Protein AF-A0A9D8AKN2-F1 (afdb_monomer)

Solvent-accessible surface area (backbone atoms only — not comparable to full-atom values): 7872 Å² total; per-residue (Å²): 133,34,48,70,67,57,49,53,48,51,50,47,44,46,31,69,74,71,31,80,61,46,47,76,48,81,43,78,38,92,54,65,49,65,51,64,45,80,55,94,60,101,49,42,38,37,46,35,28,30,38,74,84,58,81,55,39,49,64,48,46,42,44,52,28,30,39,50,9,48,52,52,49,47,59,54,33,68,74,77,51,62,63,64,61,53,58,50,47,75,68,41,81,50,39,70,69,29,35,52,54,52,50,50,14,46,54,50,10,46,57,54,45,53,53,51,30,58,74,72,68,47,78,51,71,66,54,53,53,50,38,53,52,49,51,59,56,55,46,57,71,18,74,115

Radius of gyration: 14.71 Å; Cα contacts (8 Å, |Δi|>4): 197; chains: 1; bounding box: 39×28×40 Å

Mean predicted aligned error: 5.49 Å

Sequence (144 aa):
MINRSVLFQAKAFLCWDMFSDLEIKLIPLQSPVAFFYPPNEKYPFVHLYYEQGAKDFTESLCLLFHEVGHYLQWDKKSLFESEFDFYELINKDKGEEKVLFELQAWDYGLGYLEMFLDKEKINKKQVLEKYKTLKNRSLKTYSN

Foldseek 3Di:
DDDPVLLVVLQCCCCPVPNVQEEEDEAEDCDWDKDWDDDPDRGTYIYTYHHPPDPDCLVSLLVRLLSVLLVVVQVVCVVPHDPVVSVCLVPDQADPSVLVSSLSSLVNSVVSSVVSCVVVVHDCPVSVVVSVVVNVVVSVSRHD

Nearest PDB structures (foldseek):
  3tsn-assembly1_A  TM=3.314E-01  e=6.541E-01  Campylobacter jejuni subsp. jejuni NCTC 11168 = ATCC 700819
  4p00-assembly1_B  TM=5.375E-01  e=3.541E+00  Cereibacter sphaeroides 2.4.1

Structure (mmCIF, N/CA/C/O backbone):
data_AF-A0A9D8AKN2-F1
#
_entry.id   AF-A0A9D8AKN2-F1
#
loop_
_atom_site.group_PDB
_atom_site.id
_atom_site.type_symbol
_atom_site.label_atom_id
_atom_site.label_alt_id
_atom_site.label_comp_id
_atom_site.label_asym_id
_atom_site.label_entity_id
_atom_site.label_seq_id
_atom_site.pdbx_PDB_ins_code
_atom_site.Cartn_x
_atom_site.Cartn_y
_atom_site.Cartn_z
_atom_site.occupancy
_atom_site.B_iso_or_equiv
_atom_site.auth_seq_id
_atom_site.auth_comp_id
_atom_site.auth_asym_id
_atom_site.auth_atom_id
_atom_site.pdbx_PDB_model_num
ATOM 1 N N . MET A 1 1 ? -4.505 2.655 16.867 1.00 82.88 1 MET A N 1
ATOM 2 C CA . MET A 1 1 ? -4.602 1.188 16.705 1.00 82.88 1 MET A CA 1
ATOM 3 C C . MET A 1 1 ? -5.753 0.898 15.764 1.00 82.88 1 MET A C 1
ATOM 5 O O . MET A 1 1 ? -6.838 1.426 15.987 1.00 82.88 1 MET A O 1
ATOM 9 N N . ILE A 1 2 ? -5.500 0.139 14.702 1.00 92.25 2 ILE A N 1
ATOM 10 C CA . ILE A 1 2 ? -6.487 -0.183 13.668 1.00 92.25 2 ILE A CA 1
ATOM 11 C C . ILE A 1 2 ? -7.019 -1.582 13.954 1.00 92.25 2 ILE A C 1
ATOM 13 O O . ILE A 1 2 ? -6.247 -2.525 14.092 1.00 92.25 2 ILE A O 1
ATOM 17 N N . ASN A 1 3 ? -8.335 -1.724 14.074 1.00 93.00 3 ASN A N 1
ATOM 18 C CA . ASN A 1 3 ? -8.956 -3.032 14.254 1.00 93.00 3 ASN A CA 1
ATOM 19 C C . ASN A 1 3 ? -9.281 -3.670 12.892 1.00 93.00 3 ASN A C 1
ATOM 21 O O . ASN A 1 3 ? -9.194 -3.039 11.837 1.00 93.00 3 ASN A O 1
ATOM 25 N N . ARG A 1 4 ? -9.694 -4.938 12.918 1.00 91.94 4 ARG A N 1
ATOM 26 C CA . ARG A 1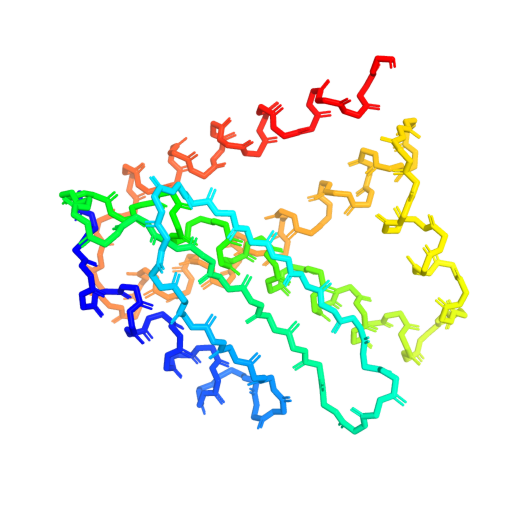 4 ? -10.019 -5.686 11.700 1.00 91.94 4 ARG A CA 1
ATOM 27 C C . ARG A 1 4 ? -11.152 -5.046 10.897 1.00 91.94 4 ARG A C 1
ATOM 29 O O . ARG A 1 4 ? -11.085 -5.051 9.675 1.00 91.94 4 ARG A O 1
ATOM 36 N N . SER A 1 5 ? -12.177 -4.489 11.546 1.00 94.00 5 SER A N 1
ATOM 37 C CA . SER A 1 5 ? -13.300 -3.885 10.818 1.00 94.00 5 SER A CA 1
ATOM 38 C C . SER A 1 5 ? -12.859 -2.692 9.974 1.00 94.00 5 SER A C 1
ATOM 40 O O . SER A 1 5 ? -13.328 -2.562 8.850 1.00 94.00 5 SER A O 1
ATOM 42 N N . VAL A 1 6 ? -11.903 -1.890 10.453 1.00 95.06 6 VAL A N 1
ATOM 43 C CA . VAL A 1 6 ? -11.341 -0.776 9.674 1.00 95.06 6 VAL A CA 1
ATOM 44 C C . VAL A 1 6 ? -10.597 -1.269 8.430 1.00 95.06 6 VAL A C 1
ATOM 46 O O . VAL A 1 6 ? -10.721 -0.669 7.368 1.00 95.06 6 VAL A O 1
ATOM 49 N N . LEU A 1 7 ? -9.882 -2.395 8.505 1.00 93.69 7 LEU A N 1
ATOM 50 C CA . LEU A 1 7 ? -9.238 -2.983 7.322 1.00 93.69 7 LEU A CA 1
ATOM 51 C C . LEU A 1 7 ? -10.268 -3.437 6.269 1.00 93.69 7 LEU A C 1
ATOM 53 O O . LEU A 1 7 ? -10.062 -3.274 5.069 1.00 93.69 7 LEU A O 1
ATOM 57 N N . PHE A 1 8 ? -11.401 -3.979 6.717 1.00 93.19 8 PHE A N 1
ATOM 58 C CA . PHE A 1 8 ? -12.496 -4.384 5.833 1.00 93.19 8 PHE A CA 1
ATOM 59 C C . PHE A 1 8 ? -13.217 -3.170 5.229 1.00 93.19 8 PHE A C 1
ATOM 61 O O . PHE A 1 8 ? -13.580 -3.204 4.055 1.00 93.19 8 PHE A O 1
ATOM 68 N N . GLN A 1 9 ? -13.368 -2.086 5.997 1.00 96.31 9 GLN A N 1
ATOM 69 C CA . GLN A 1 9 ? -13.868 -0.801 5.499 1.00 96.31 9 GLN A CA 1
ATOM 70 C C . GLN A 1 9 ? -12.932 -0.209 4.443 1.00 96.31 9 GLN A C 1
ATOM 72 O O . GLN A 1 9 ? -13.414 0.247 3.415 1.00 96.31 9 GLN A O 1
ATOM 77 N N . ALA A 1 10 ? -11.613 -0.285 4.641 1.00 96.50 10 ALA A N 1
ATOM 78 C CA . ALA A 1 10 ? -10.639 0.170 3.649 1.00 96.50 10 ALA A CA 1
ATOM 79 C C . ALA A 1 10 ? -10.773 -0.600 2.331 1.00 96.50 10 ALA A C 1
ATOM 81 O O . ALA A 1 10 ? -10.817 0.009 1.266 1.00 96.50 10 ALA A O 1
ATOM 82 N N . LYS A 1 11 ? -10.928 -1.931 2.393 1.00 94.44 11 LYS A N 1
ATOM 83 C CA . LYS A 1 11 ? -11.247 -2.738 1.207 1.00 94.44 11 LYS A CA 1
ATOM 84 C C . LYS A 1 11 ? -12.524 -2.242 0.514 1.00 94.44 11 LYS A C 1
ATOM 86 O O . LYS A 1 11 ? -12.516 -2.088 -0.703 1.00 94.44 11 LYS A O 1
ATOM 91 N N . ALA A 1 12 ? -13.609 -2.034 1.263 1.00 94.50 12 ALA A N 1
ATOM 92 C CA . ALA A 1 12 ? -14.883 -1.593 0.693 1.00 94.50 12 ALA A CA 1
ATOM 93 C C . ALA A 1 12 ? -14.760 -0.208 0.042 1.00 94.50 12 ALA A C 1
ATOM 95 O O . ALA A 1 12 ? -15.173 -0.040 -1.098 1.00 94.50 12 ALA A O 1
ATOM 96 N N . PHE A 1 13 ? -14.113 0.741 0.721 1.00 96.69 13 PHE A N 1
ATOM 97 C CA . PHE A 1 13 ? -13.797 2.064 0.185 1.00 96.69 13 PHE A CA 1
ATOM 98 C C . PHE A 1 13 ? -13.047 1.963 -1.150 1.00 96.69 13 PHE A C 1
ATOM 100 O O . PHE A 1 13 ? -13.454 2.561 -2.140 1.00 96.69 13 PHE A O 1
ATOM 107 N N . LEU A 1 14 ? -11.993 1.148 -1.211 1.00 95.75 14 LEU A N 1
ATOM 108 C CA . LEU A 1 14 ? -11.191 0.991 -2.423 1.00 95.75 14 LEU A CA 1
ATOM 109 C C . LEU A 1 14 ? -11.974 0.342 -3.576 1.00 95.75 14 LEU A C 1
ATOM 111 O O . LEU A 1 14 ? -11.902 0.847 -4.689 1.00 95.75 14 LEU A O 1
ATOM 115 N N . CYS A 1 15 ? -12.736 -0.728 -3.322 1.00 92.00 15 CYS A N 1
ATOM 116 C CA . CYS A 1 15 ? -13.444 -1.467 -4.382 1.00 92.00 15 CYS A CA 1
ATOM 117 C C . CYS A 1 15 ? -14.757 -0.802 -4.829 1.00 92.00 15 CYS A C 1
ATOM 119 O O . CYS A 1 15 ? -15.204 -1.013 -5.951 1.00 92.00 15 CYS A O 1
ATOM 121 N N . TRP A 1 16 ? -15.457 -0.101 -3.934 1.00 91.31 16 TRP A N 1
ATOM 122 C CA . TRP A 1 16 ? -16.813 0.396 -4.206 1.00 91.31 16 TRP A CA 1
ATOM 123 C C . TRP A 1 16 ? -16.862 1.902 -4.412 1.00 91.31 16 TRP A C 1
ATOM 125 O O . TRP A 1 16 ? -17.635 2.363 -5.248 1.00 91.31 16 TRP A O 1
ATOM 135 N N . ASP A 1 17 ? -16.048 2.658 -3.673 1.00 93.38 17 ASP A N 1
ATOM 136 C CA . ASP A 1 17 ? -16.077 4.119 -3.753 1.00 93.38 17 ASP A CA 1
ATOM 137 C C . ASP A 1 17 ? -15.030 4.667 -4.731 1.00 93.38 17 ASP A C 1
ATOM 139 O O . ASP A 1 17 ? -15.269 5.708 -5.340 1.00 93.38 17 ASP A O 1
ATOM 143 N N . MET A 1 18 ? -13.878 3.996 -4.870 1.00 94.69 18 MET A N 1
ATOM 144 C CA . MET A 1 18 ? -12.744 4.516 -5.648 1.00 94.69 18 MET A CA 1
ATOM 145 C C . MET A 1 18 ? -12.530 3.803 -6.986 1.00 94.69 18 MET A C 1
ATOM 147 O O . MET A 1 18 ? -12.392 4.476 -8.005 1.00 94.69 18 MET A O 1
ATOM 151 N N . PHE A 1 19 ? -12.490 2.467 -6.998 1.00 92.81 19 PHE A N 1
ATOM 152 C CA . PHE A 1 19 ? -12.061 1.682 -8.160 1.00 92.81 19 PHE A CA 1
ATOM 153 C C . PHE A 1 19 ? -12.993 0.490 -8.385 1.00 92.81 19 PHE A C 1
ATOM 155 O O . PHE A 1 19 ? -12.827 -0.572 -7.787 1.00 92.81 19 PHE A O 1
ATOM 162 N N . SER A 1 20 ? -13.997 0.670 -9.245 1.00 88.56 20 SER A N 1
ATOM 163 C CA . SER A 1 20 ? -15.042 -0.336 -9.492 1.00 88.56 20 SER A CA 1
ATOM 164 C C . SER A 1 20 ? -14.547 -1.623 -10.164 1.00 88.56 20 SER A C 1
ATOM 166 O O . SER A 1 20 ? -15.271 -2.615 -10.201 1.00 88.56 20 SER A O 1
ATOM 168 N N . ASP A 1 21 ? -13.350 -1.591 -10.737 1.00 88.12 21 ASP A N 1
ATOM 169 C CA . ASP A 1 21 ? -12.682 -2.676 -11.453 1.00 88.12 21 ASP A CA 1
ATOM 170 C C . ASP A 1 21 ? -11.569 -3.354 -10.635 1.00 88.12 21 ASP A C 1
ATOM 172 O O . ASP A 1 21 ? -11.035 -4.375 -11.067 1.00 88.12 21 ASP A O 1
ATOM 176 N N . LEU A 1 22 ? -11.247 -2.833 -9.446 1.00 87.62 22 LEU A N 1
ATOM 177 C CA . LEU A 1 22 ? -10.249 -3.406 -8.547 1.00 87.62 22 LEU A CA 1
ATOM 178 C C . LEU A 1 22 ? -10.866 -4.490 -7.656 1.00 87.62 22 LEU A C 1
ATOM 180 O O . LEU A 1 22 ? -11.796 -4.235 -6.886 1.00 87.62 22 LEU A O 1
ATOM 184 N N . GLU A 1 23 ? -10.279 -5.687 -7.665 1.00 89.50 23 GLU A N 1
ATOM 185 C CA . GLU A 1 23 ? -10.643 -6.751 -6.728 1.00 89.50 23 GLU A CA 1
ATOM 186 C C . GLU A 1 23 ? -9.594 -6.892 -5.609 1.00 89.50 23 GLU A C 1
ATOM 188 O O . GLU A 1 23 ? -8.412 -7.125 -5.855 1.00 89.50 23 GLU A O 1
ATOM 193 N N . ILE A 1 24 ? -10.030 -6.798 -4.345 1.00 88.44 24 ILE A N 1
ATOM 194 C CA . ILE A 1 24 ? -9.178 -7.027 -3.164 1.00 88.44 24 ILE A CA 1
ATOM 195 C C . ILE A 1 24 ? -9.649 -8.279 -2.413 1.00 88.44 24 ILE A C 1
ATOM 197 O O . ILE A 1 24 ? -10.786 -8.330 -1.923 1.00 88.44 24 ILE A O 1
ATOM 201 N N . LYS A 1 25 ? -8.770 -9.268 -2.202 1.00 87.44 25 LYS A N 1
ATOM 202 C CA . LYS A 1 25 ? -9.013 -10.368 -1.239 1.00 87.44 25 LYS A CA 1
ATOM 203 C C . LYS A 1 25 ? -8.165 -10.171 0.007 1.00 87.44 25 LYS A C 1
ATOM 205 O O . LYS A 1 25 ? -6.953 -10.007 -0.068 1.00 87.44 25 LYS A O 1
ATOM 210 N N . LEU A 1 26 ? -8.828 -10.246 1.159 1.00 85.06 26 LEU A N 1
ATOM 211 C CA . LEU A 1 26 ? -8.189 -10.263 2.470 1.00 85.06 26 LEU A CA 1
ATOM 212 C C . LEU A 1 26 ? -8.068 -11.726 2.913 1.00 85.06 26 LEU A C 1
ATOM 214 O O . LEU A 1 26 ? -9.092 -12.372 3.143 1.00 85.06 26 LEU A O 1
ATOM 218 N N . ILE A 1 27 ? -6.848 -12.246 3.016 1.00 83.00 27 ILE A N 1
ATOM 219 C CA . ILE A 1 27 ? -6.574 -13.658 3.305 1.00 83.00 27 ILE A CA 1
ATOM 220 C C . ILE A 1 27 ? -5.923 -13.778 4.696 1.00 83.00 27 ILE A C 1
ATOM 222 O O . ILE A 1 27 ? -4.864 -13.198 4.928 1.00 83.00 27 ILE A O 1
ATOM 226 N N . PRO A 1 28 ? -6.517 -14.513 5.651 1.00 77.81 28 PRO A N 1
ATOM 227 C CA . PRO A 1 28 ? -5.895 -14.726 6.955 1.00 77.81 28 PRO A CA 1
ATOM 228 C C . PRO A 1 28 ? -4.686 -15.676 6.842 1.00 77.81 28 PRO A C 1
ATOM 230 O O . PRO A 1 28 ? -4.835 -16.805 6.381 1.00 77.81 28 PRO A O 1
ATOM 233 N N . LEU A 1 29 ? -3.507 -15.241 7.295 1.00 76.88 29 LEU A N 1
ATOM 234 C CA . LEU A 1 29 ? -2.277 -16.042 7.428 1.00 76.88 29 LEU A CA 1
ATOM 235 C C . LEU A 1 29 ? -1.606 -15.800 8.793 1.00 76.88 29 LEU A C 1
ATOM 237 O O . LEU A 1 29 ? -2.157 -15.115 9.652 1.00 76.88 29 LEU A O 1
ATOM 241 N N . GLN A 1 30 ? -0.430 -16.396 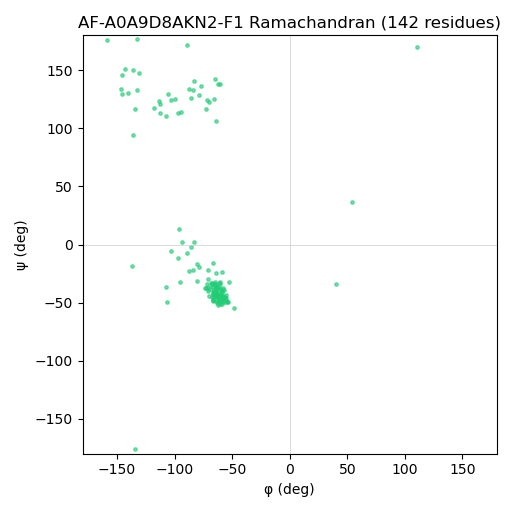9.020 1.00 59.94 30 GLN A N 1
ATOM 242 C CA . GLN A 1 30 ? 0.376 -16.193 10.234 1.00 59.94 30 GLN A CA 1
ATOM 243 C C . GLN A 1 30 ? 1.209 -14.895 10.212 1.00 59.94 30 GLN A C 1
ATOM 245 O O . GLN A 1 30 ? 1.633 -14.446 11.270 1.00 59.94 30 GLN A O 1
ATOM 250 N N . SER A 1 31 ? 1.422 -14.269 9.049 1.00 56.81 31 SER A N 1
ATOM 251 C CA . SER A 1 31 ? 2.138 -12.991 8.905 1.00 56.81 31 SER A CA 1
ATOM 252 C C . SER A 1 31 ? 1.513 -12.111 7.811 1.00 56.81 31 SER A C 1
ATOM 254 O O . SER A 1 31 ? 0.919 -12.645 6.867 1.00 56.81 31 SER A O 1
ATOM 256 N N . PRO A 1 32 ? 1.602 -10.770 7.921 1.00 58.69 32 PRO A N 1
ATOM 257 C CA . PRO A 1 32 ? 1.076 -9.872 6.905 1.00 58.69 32 PRO A CA 1
ATOM 258 C C . PRO A 1 32 ? 2.024 -9.771 5.705 1.00 58.69 32 PRO A C 1
ATOM 260 O O . PRO A 1 32 ? 3.208 -9.487 5.864 1.00 58.69 32 PRO A O 1
ATOM 263 N N . VAL A 1 33 ? 1.490 -9.976 4.505 1.00 71.25 33 VAL A N 1
ATOM 264 C 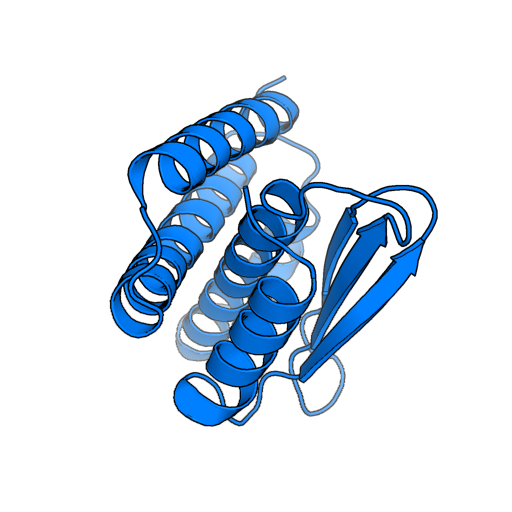CA . VAL A 1 33 ? 2.185 -9.789 3.222 1.00 71.25 33 VAL A CA 1
ATOM 265 C C . VAL A 1 33 ? 1.150 -9.283 2.219 1.00 71.25 33 VAL A C 1
ATOM 267 O O . VAL A 1 33 ? -0.011 -9.663 2.313 1.00 71.25 33 VAL A O 1
ATOM 270 N N . ALA A 1 34 ? 1.516 -8.430 1.273 1.00 68.88 34 ALA A N 1
ATOM 271 C CA . ALA A 1 34 ? 0.610 -7.986 0.219 1.00 68.88 34 ALA A CA 1
ATOM 272 C C . ALA A 1 34 ? 1.299 -8.134 -1.138 1.00 68.88 34 ALA A C 1
ATOM 274 O O . ALA A 1 34 ? 2.522 -8.040 -1.197 1.00 68.88 34 ALA A O 1
ATOM 275 N N . PHE A 1 35 ? 0.525 -8.430 -2.184 1.00 73.00 35 PHE A N 1
ATOM 276 C CA . PHE A 1 35 ? 1.018 -8.449 -3.559 1.00 73.00 35 PHE A CA 1
ATOM 277 C C . PHE A 1 35 ? -0.075 -7.989 -4.527 1.00 73.00 35 PHE A C 1
ATOM 279 O O . PHE A 1 35 ? -1.216 -8.472 -4.475 1.00 73.00 35 PHE A O 1
ATOM 286 N N . PHE A 1 36 ? 0.302 -7.110 -5.444 1.00 74.56 36 PHE A N 1
ATOM 287 C CA . PHE A 1 36 ? -0.452 -6.756 -6.635 1.00 74.56 36 PHE A CA 1
ATOM 288 C C . PHE A 1 36 ? -0.121 -7.703 -7.793 1.00 74.56 36 PHE A C 1
ATOM 290 O O . PHE A 1 36 ? 1.044 -7.969 -8.089 1.00 74.56 36 PHE A O 1
ATOM 297 N N . TYR A 1 37 ? -1.161 -8.180 -8.477 1.00 69.00 37 TYR A N 1
ATOM 298 C CA . TYR A 1 37 ? -1.035 -8.900 -9.738 1.00 69.00 37 TYR A CA 1
ATOM 299 C C . TYR A 1 37 ? -1.629 -8.043 -10.863 1.00 69.00 37 TYR A C 1
ATOM 301 O O . TYR A 1 37 ? -2.850 -7.841 -10.877 1.00 69.00 37 TYR A O 1
ATOM 309 N N . PRO A 1 38 ? -0.814 -7.554 -11.817 1.00 60.50 38 PRO A N 1
ATOM 310 C CA . PRO A 1 38 ? -1.349 -6.969 -13.040 1.00 60.50 38 PRO A CA 1
ATOM 311 C C . PRO A 1 38 ? -2.124 -8.050 -13.820 1.00 60.50 38 PRO A C 1
ATOM 313 O O . PRO A 1 38 ? -1.698 -9.212 -13.856 1.00 60.50 38 PRO A O 1
ATOM 316 N N . PRO A 1 39 ? -3.289 -7.720 -14.395 1.00 63.66 39 PRO A N 1
ATOM 317 C CA . PRO A 1 39 ? -4.175 -8.719 -14.975 1.00 63.66 39 PRO A CA 1
ATOM 318 C C . PRO A 1 39 ? -3.600 -9.324 -16.261 1.00 63.66 39 PRO A C 1
ATOM 320 O O . PRO A 1 39 ? -3.415 -8.620 -17.244 1.00 63.66 39 PRO A O 1
ATOM 323 N N . ASN A 1 40 ? -3.442 -10.654 -16.293 1.00 57.97 40 ASN A N 1
ATOM 324 C CA . ASN A 1 40 ? -3.392 -11.409 -17.557 1.00 57.97 40 ASN A CA 1
ATOM 325 C C . ASN A 1 40 ? -4.809 -11.624 -18.139 1.00 57.97 40 ASN A C 1
ATOM 327 O O . ASN A 1 40 ? -4.954 -11.897 -19.327 1.00 57.97 40 ASN A O 1
ATOM 331 N N . GLU A 1 41 ? -5.859 -11.486 -17.311 1.00 50.28 41 GLU A N 1
ATOM 332 C CA . GLU A 1 41 ? -7.272 -11.512 -17.706 1.00 50.28 41 GLU A CA 1
ATOM 333 C C . GLU A 1 41 ? -8.093 -10.462 -16.924 1.00 50.28 41 GLU A C 1
ATOM 335 O O . GLU A 1 41 ? -8.021 -10.390 -15.701 1.00 50.28 41 GLU A O 1
ATOM 340 N N . LYS A 1 42 ? -8.879 -9.671 -17.669 1.00 56.28 42 LYS A N 1
ATOM 341 C CA . LYS A 1 42 ? -9.975 -8.727 -17.339 1.00 56.28 42 LYS A CA 1
ATOM 342 C C . LYS A 1 42 ? -9.943 -7.783 -16.114 1.00 56.28 42 LYS A C 1
ATOM 344 O O . LYS A 1 42 ? -10.498 -6.704 -16.291 1.00 56.28 42 LYS A O 1
ATOM 349 N N . TYR A 1 43 ? -9.374 -8.098 -14.942 1.00 62.56 43 TYR A N 1
ATOM 350 C CA . TYR A 1 43 ? -9.455 -7.217 -13.754 1.00 62.56 43 TYR A CA 1
ATOM 351 C C . TYR A 1 43 ? -8.195 -7.232 -12.865 1.00 62.56 43 TYR A C 1
ATOM 353 O O . TYR A 1 43 ? -7.740 -8.312 -12.479 1.00 62.56 43 TYR A O 1
ATOM 361 N N . PRO A 1 44 ? -7.632 -6.061 -12.508 1.00 74.50 44 PRO A N 1
ATOM 362 C CA . PRO A 1 44 ? -6.494 -5.958 -11.598 1.00 74.50 44 PRO A CA 1
ATOM 363 C C . PRO A 1 44 ? -6.840 -6.432 -10.184 1.00 74.50 44 PRO A C 1
ATOM 365 O O . PRO A 1 44 ? -7.938 -6.201 -9.670 1.00 74.50 44 PRO A O 1
ATOM 368 N N . PHE A 1 45 ? -5.875 -7.095 -9.544 1.00 78.81 45 PHE A N 1
ATOM 369 C CA . PHE A 1 45 ? -6.122 -7.859 -8.329 1.00 78.81 45 PHE A CA 1
ATOM 370 C C . PHE A 1 45 ? -5.086 -7.564 -7.227 1.00 78.81 45 PHE A C 1
ATOM 372 O O . PHE A 1 45 ? -3.880 -7.626 -7.466 1.00 78.81 45 PHE A O 1
ATOM 379 N N . VAL A 1 46 ? -5.542 -7.329 -5.988 1.00 82.44 46 VAL A N 1
ATOM 380 C CA . VAL A 1 46 ? -4.688 -7.176 -4.791 1.00 82.44 46 VAL A CA 1
ATOM 381 C C . VAL A 1 46 ? -4.978 -8.273 -3.763 1.00 82.44 46 VAL A C 1
ATOM 383 O O . VAL A 1 46 ? -6.076 -8.367 -3.200 1.00 82.44 46 VAL A O 1
ATOM 386 N N . HIS A 1 47 ? -3.972 -9.105 -3.477 1.00 80.50 47 HIS A N 1
ATOM 387 C CA . HIS A 1 47 ? -4.014 -10.078 -2.382 1.00 80.50 47 HIS A CA 1
ATOM 388 C C . HIS A 1 47 ? -3.367 -9.458 -1.145 1.00 80.50 47 HIS A C 1
ATOM 390 O O . HIS A 1 47 ? -2.161 -9.230 -1.131 1.00 80.50 47 HIS A O 1
ATOM 396 N N . LEU A 1 48 ? -4.152 -9.231 -0.089 1.00 82.00 48 LEU A N 1
ATOM 397 C CA . LEU A 1 48 ? -3.629 -8.815 1.209 1.00 82.00 48 LEU A CA 1
ATOM 398 C C . LEU A 1 48 ? -3.730 -9.966 2.204 1.00 82.00 48 LEU A C 1
ATOM 400 O O . LEU A 1 48 ? -4.817 -10.319 2.668 1.00 82.00 48 LEU A O 1
ATOM 404 N N . TYR A 1 49 ? -2.584 -10.505 2.583 1.00 79.44 49 TYR A N 1
ATOM 405 C CA . TYR A 1 49 ? -2.451 -11.433 3.688 1.00 79.44 49 TYR A CA 1
ATOM 406 C C . TYR A 1 49 ? -2.335 -10.662 5.003 1.00 79.44 49 TYR A C 1
ATOM 408 O O . TYR A 1 49 ? -1.582 -9.692 5.108 1.00 79.44 49 TYR A O 1
ATOM 416 N N . TYR A 1 50 ? -3.088 -11.072 6.019 1.00 79.81 50 TYR A N 1
ATOM 417 C CA . TYR A 1 50 ? -3.065 -10.436 7.335 1.00 79.81 50 TYR A CA 1
ATOM 418 C C . TYR A 1 50 ? -3.038 -11.476 8.453 1.00 79.81 50 TYR A C 1
ATOM 420 O O . TYR A 1 50 ? -3.600 -12.563 8.321 1.00 79.81 50 TYR A O 1
ATOM 428 N N . GLU A 1 51 ? -2.431 -11.129 9.587 1.00 82.00 51 GLU A N 1
ATOM 429 C CA . GLU A 1 51 ? -2.385 -12.014 10.750 1.00 82.00 51 GLU A CA 1
ATOM 430 C C . GLU A 1 51 ? -3.764 -12.101 11.428 1.00 82.00 51 GLU A C 1
ATOM 432 O O . GLU A 1 51 ? -4.288 -11.110 11.938 1.00 82.00 51 GLU A O 1
ATOM 437 N N . GLN A 1 52 ? -4.379 -13.290 11.445 1.00 78.75 52 GLN A N 1
ATOM 438 C CA . GLN A 1 52 ? -5.758 -13.463 11.933 1.00 78.75 52 GLN A CA 1
ATOM 439 C C . GLN A 1 52 ? -5.944 -13.063 13.408 1.00 78.75 52 GLN A C 1
ATOM 441 O O . GLN A 1 52 ? -7.022 -12.595 13.782 1.00 78.75 52 GLN A O 1
ATOM 446 N N . GLY A 1 53 ? -4.906 -13.248 14.229 1.00 81.81 53 GLY A N 1
ATOM 447 C CA . GLY A 1 53 ? -4.893 -12.935 15.660 1.00 81.81 53 GLY A CA 1
ATOM 448 C C . GLY A 1 53 ? -4.347 -11.550 16.012 1.00 81.81 53 GLY A C 1
ATOM 449 O O . GLY A 1 53 ? -4.258 -11.230 17.201 1.00 81.81 53 GLY A O 1
ATOM 450 N N . ALA A 1 54 ? -3.980 -10.728 15.022 1.00 85.81 54 ALA A N 1
ATOM 451 C CA . ALA A 1 54 ? -3.397 -9.420 15.288 1.00 85.81 54 ALA A CA 1
ATOM 452 C C . ALA A 1 54 ? -4.359 -8.517 16.072 1.00 85.81 54 ALA A C 1
ATOM 454 O O . ALA A 1 54 ? -5.557 -8.431 15.795 1.00 85.81 54 ALA A O 1
ATOM 455 N N . LYS A 1 55 ? -3.807 -7.799 17.054 1.00 89.00 55 LYS A N 1
ATOM 456 C CA . LYS A 1 55 ? -4.529 -6.746 17.789 1.00 89.00 55 LYS A CA 1
ATOM 457 C C . LYS A 1 55 ? -4.505 -5.407 17.053 1.00 89.00 55 LYS A C 1
ATOM 459 O O . LYS A 1 55 ? -5.358 -4.563 17.309 1.00 89.00 55 LYS A O 1
ATOM 464 N N . ASP A 1 56 ? -3.536 -5.222 16.156 1.00 92.38 56 ASP A N 1
ATOM 465 C CA . ASP A 1 56 ? -3.355 -4.005 15.376 1.00 92.38 56 ASP A CA 1
ATOM 466 C C . ASP A 1 56 ? -3.094 -4.333 13.903 1.00 92.38 56 ASP A C 1
ATOM 468 O O . ASP A 1 56 ? -2.082 -4.931 13.551 1.00 92.38 56 ASP A O 1
ATOM 472 N N . PHE A 1 57 ? -4.009 -3.899 13.044 1.00 94.06 57 PHE A N 1
ATOM 473 C CA . PHE A 1 57 ? -3.970 -4.089 11.597 1.00 94.06 57 PHE A CA 1
ATOM 474 C C . PHE A 1 57 ? -3.374 -2.885 10.863 1.00 94.06 57 PHE A C 1
ATOM 476 O O . PHE A 1 57 ? -3.501 -2.794 9.645 1.00 94.06 57 PHE A O 1
ATOM 483 N N . THR A 1 58 ? -2.730 -1.946 11.570 1.00 95.38 58 THR A N 1
ATOM 484 C CA . THR A 1 58 ? -2.158 -0.740 10.945 1.00 95.38 58 THR A CA 1
ATOM 485 C C . THR A 1 58 ? -1.162 -1.098 9.842 1.00 95.38 58 THR A C 1
ATOM 487 O O . THR A 1 58 ? -1.155 -0.462 8.798 1.00 95.38 58 THR A O 1
ATOM 490 N N . GLU A 1 59 ? -0.343 -2.133 10.033 1.00 93.81 59 GLU A N 1
ATOM 491 C CA . GLU A 1 59 ? 0.617 -2.567 9.013 1.00 93.81 59 GLU A CA 1
ATOM 492 C C . GLU A 1 59 ? -0.070 -3.133 7.767 1.00 93.81 59 GLU A C 1
ATOM 494 O O . GLU A 1 59 ? 0.228 -2.686 6.665 1.00 93.81 59 GLU A O 1
ATOM 499 N N . SER A 1 60 ? -1.051 -4.024 7.940 1.00 94.25 60 SER A N 1
ATOM 500 C CA . SER A 1 60 ? -1.871 -4.531 6.834 1.00 94.25 60 SER A CA 1
ATOM 501 C C . SER A 1 60 ? -2.599 -3.407 6.100 1.00 94.25 60 SER A C 1
ATOM 503 O O . SER A 1 60 ? -2.667 -3.425 4.878 1.00 94.25 60 SER A O 1
ATOM 505 N N . LEU A 1 61 ? -3.105 -2.408 6.830 1.00 95.81 61 LEU A N 1
ATOM 506 C CA . LEU A 1 61 ? -3.726 -1.230 6.233 1.00 95.81 61 LEU A CA 1
ATOM 507 C C . LEU A 1 61 ? -2.714 -0.462 5.373 1.00 95.81 61 LEU A C 1
ATOM 509 O O . LEU A 1 61 ? -3.003 -0.164 4.222 1.00 95.81 61 LEU A O 1
ATOM 513 N N . CYS A 1 62 ? -1.519 -0.180 5.895 1.00 96.62 62 CYS A N 1
ATOM 514 C CA . CYS A 1 62 ? -0.479 0.512 5.136 1.00 96.62 62 CYS A CA 1
ATOM 515 C C . CYS A 1 62 ? -0.074 -0.258 3.870 1.00 96.62 62 CYS A C 1
ATOM 517 O O . CYS A 1 62 ? 0.025 0.349 2.808 1.00 96.62 62 CYS A O 1
ATOM 519 N N . LEU A 1 63 ? 0.126 -1.576 3.976 1.00 95.31 63 LEU A N 1
ATOM 520 C CA . LEU A 1 63 ? 0.476 -2.422 2.833 1.00 95.31 63 LEU A CA 1
ATOM 521 C C . LEU A 1 63 ? -0.641 -2.452 1.785 1.00 95.31 63 LEU A C 1
ATOM 523 O O . LEU A 1 63 ? -0.359 -2.333 0.602 1.00 95.31 63 LEU A O 1
ATOM 527 N N . LEU A 1 64 ? -1.910 -2.514 2.203 1.00 95.88 64 LEU A N 1
ATOM 528 C CA . LEU A 1 64 ? -3.043 -2.455 1.277 1.00 95.88 64 LEU A CA 1
ATOM 529 C C . LEU A 1 64 ? -3.005 -1.196 0.402 1.00 95.88 64 LEU A C 1
ATOM 531 O O . LEU A 1 64 ? -3.186 -1.282 -0.808 1.00 95.88 64 LEU A O 1
ATOM 535 N N . PHE A 1 65 ? -2.758 -0.032 1.005 1.00 97.44 65 PHE A N 1
ATOM 536 C CA . PHE A 1 65 ? -2.674 1.218 0.250 1.00 97.44 65 PHE A CA 1
ATOM 537 C C . PHE A 1 65 ? -1.410 1.304 -0.614 1.00 97.44 65 PHE A C 1
ATOM 539 O O . PHE A 1 65 ? -1.461 1.902 -1.684 1.00 97.44 65 PHE A O 1
ATOM 546 N N . HIS A 1 66 ? -0.304 0.673 -0.215 1.00 97.19 66 HIS A N 1
ATOM 547 C CA . HIS A 1 66 ? 0.870 0.538 -1.079 1.00 97.19 66 HIS A CA 1
ATOM 548 C C . HIS A 1 66 ? 0.567 -0.284 -2.345 1.00 97.19 66 HIS A C 1
ATOM 550 O O . HIS A 1 66 ? 0.882 0.178 -3.439 1.00 97.19 66 HIS A O 1
ATOM 556 N N . GLU A 1 67 ? -0.136 -1.417 -2.230 1.00 95.19 67 GLU A N 1
ATOM 557 C CA . GLU A 1 67 ? -0.543 -2.211 -3.404 1.00 95.19 67 GLU A CA 1
ATOM 558 C C . GLU A 1 67 ? -1.524 -1.460 -4.315 1.00 95.19 67 GLU A C 1
ATOM 560 O O . GLU A 1 67 ? -1.468 -1.578 -5.538 1.00 95.19 67 GLU A O 1
ATOM 565 N N . VAL A 1 68 ? -2.395 -0.621 -3.741 1.00 94.88 68 VAL A N 1
ATOM 566 C CA . VAL A 1 68 ? -3.216 0.323 -4.523 1.00 94.88 68 VAL A CA 1
ATOM 567 C C . VAL A 1 68 ? -2.335 1.303 -5.301 1.00 94.88 68 VAL A C 1
ATOM 569 O O . VAL A 1 68 ? -2.666 1.686 -6.420 1.00 94.88 68 VAL A O 1
ATOM 572 N N . GLY A 1 69 ? -1.186 1.685 -4.748 1.00 95.81 69 GLY A N 1
ATOM 573 C CA . GLY A 1 69 ? -0.163 2.441 -5.458 1.00 95.81 69 GLY A CA 1
ATOM 574 C C . GLY A 1 69 ? 0.326 1.744 -6.728 1.00 95.81 69 GLY A C 1
ATOM 575 O O . GLY A 1 69 ? 0.398 2.388 -7.773 1.00 95.81 69 GLY A O 1
ATOM 576 N N . HIS A 1 70 ? 0.593 0.437 -6.667 1.00 94.00 70 HIS A N 1
ATOM 577 C CA . HIS A 1 70 ? 0.965 -0.358 -7.844 1.00 94.00 70 HIS A CA 1
ATOM 578 C C . HIS A 1 70 ? -0.176 -0.495 -8.850 1.00 94.00 70 HIS A C 1
ATOM 580 O O . HIS A 1 70 ? 0.057 -0.362 -10.051 1.00 94.00 70 HIS A O 1
ATOM 586 N N . TYR A 1 71 ? -1.413 -0.664 -8.378 1.00 92.62 71 TYR A N 1
ATOM 587 C CA . TYR A 1 71 ? -2.593 -0.603 -9.240 1.00 92.62 71 TYR A CA 1
ATOM 588 C C . TYR A 1 71 ? -2.665 0.728 -10.011 1.00 92.62 71 TYR A C 1
ATOM 590 O O . TYR A 1 71 ? -2.852 0.730 -11.222 1.00 92.62 71 TYR A O 1
ATOM 598 N N . LEU A 1 72 ? -2.426 1.861 -9.346 1.00 91.81 72 LEU A N 1
ATOM 599 C CA . LEU A 1 72 ? -2.439 3.182 -9.988 1.00 91.81 72 LEU A CA 1
ATOM 600 C C . LEU A 1 72 ? -1.277 3.391 -10.962 1.00 91.81 72 LEU A C 1
ATOM 602 O O . LEU A 1 72 ? -1.420 4.116 -11.945 1.00 91.81 72 LEU A O 1
ATOM 606 N N . GLN A 1 73 ? -0.115 2.799 -10.687 1.00 91.75 73 GLN A N 1
ATOM 607 C CA . GLN A 1 73 ? 0.994 2.783 -11.637 1.00 91.75 73 GLN A CA 1
ATOM 608 C C . GLN A 1 73 ? 0.640 1.979 -12.884 1.00 91.75 73 GLN A C 1
ATOM 610 O O . GLN A 1 73 ? 0.929 2.438 -13.985 1.00 91.75 73 GLN A O 1
ATOM 615 N N . TRP A 1 74 ? 0.001 0.819 -12.715 1.00 89.06 74 TRP A N 1
ATOM 616 C CA . TRP A 1 74 ? -0.477 -0.004 -13.820 1.00 89.06 74 TRP A CA 1
ATOM 617 C C . TRP A 1 74 ? -1.525 0.733 -14.656 1.00 89.06 74 TRP A C 1
ATOM 619 O O . TRP A 1 74 ? -1.338 0.879 -15.859 1.00 89.06 74 TRP A O 1
ATOM 629 N N . ASP A 1 75 ? -2.570 1.268 -14.020 1.00 85.81 75 ASP A N 1
ATOM 630 C CA . ASP A 1 75 ? -3.642 2.015 -14.688 1.00 85.81 75 ASP A CA 1
ATOM 631 C C . ASP A 1 75 ? -3.069 3.174 -15.520 1.00 85.81 75 ASP A C 1
ATOM 633 O O . ASP A 1 75 ? -3.282 3.255 -16.728 1.00 85.81 75 ASP A O 1
ATOM 637 N N . LYS A 1 76 ? -2.192 3.994 -14.925 1.00 81.88 76 LYS A N 1
ATOM 638 C CA . LYS A 1 76 ? -1.540 5.102 -15.639 1.00 81.88 76 LYS A CA 1
ATOM 639 C C . LYS A 1 76 ? -0.587 4.642 -16.742 1.00 81.88 76 LYS A C 1
ATOM 641 O O . LYS A 1 76 ? -0.574 5.258 -17.802 1.00 81.88 76 LYS A O 1
ATOM 646 N N . LYS A 1 77 ? 0.234 3.611 -16.523 1.00 71.25 77 LYS A N 1
ATOM 647 C CA . LYS A 1 77 ? 1.194 3.154 -17.542 1.00 71.25 77 LYS A CA 1
ATOM 648 C C . LYS A 1 77 ? 0.510 2.427 -18.691 1.00 71.25 77 LYS A C 1
ATOM 650 O O . LYS A 1 77 ? 0.878 2.684 -19.825 1.00 71.25 77 LYS A O 1
ATOM 655 N N . SER A 1 78 ? -0.527 1.631 -18.437 1.00 64.19 78 SER A N 1
ATOM 656 C CA . SER A 1 78 ? -1.322 0.988 -19.496 1.00 64.19 78 SER A CA 1
ATOM 657 C C . SER A 1 78 ? -1.959 2.002 -20.461 1.00 64.19 78 SER A C 1
ATOM 659 O O . SER A 1 78 ? -2.215 1.688 -21.621 1.00 64.19 78 SER A O 1
ATOM 661 N N . LEU A 1 79 ? -2.156 3.246 -20.004 1.00 60.09 79 LEU A N 1
ATOM 662 C CA . LEU A 1 79 ? -2.688 4.348 -20.802 1.00 60.09 79 LEU A CA 1
ATOM 663 C C . LEU A 1 79 ? -1.623 5.140 -21.589 1.00 60.09 79 LEU A C 1
ATOM 665 O O . LEU A 1 7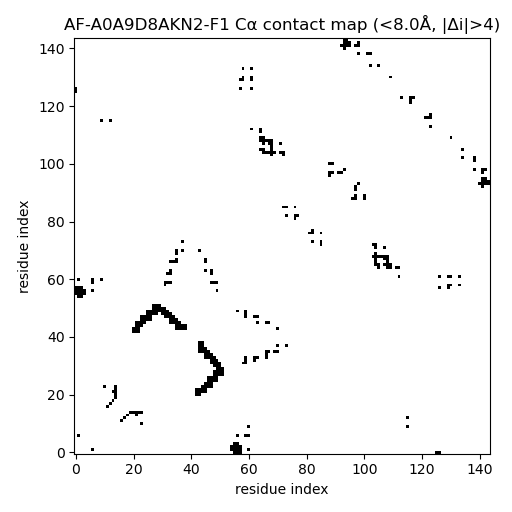9 ? -1.987 5.791 -22.569 1.00 60.09 79 LEU A O 1
ATOM 669 N N . PHE A 1 80 ? -0.343 5.129 -21.184 1.00 55.75 80 PHE A N 1
ATOM 670 C CA . PHE A 1 80 ? 0.675 6.066 -21.705 1.00 55.75 80 PHE A CA 1
ATOM 671 C C . PHE A 1 80 ? 2.060 5.464 -22.038 1.00 55.75 80 PHE A C 1
ATOM 673 O O . PHE A 1 80 ? 2.812 6.091 -22.783 1.00 55.75 80 PHE A O 1
ATOM 680 N N . GLU A 1 81 ? 2.412 4.283 -21.527 1.00 62.09 81 GLU A N 1
ATOM 681 C CA . GLU A 1 81 ? 3.711 3.603 -21.697 1.00 62.09 81 GLU A CA 1
ATOM 682 C C . GLU A 1 81 ? 3.510 2.123 -22.081 1.00 62.09 81 GLU A C 1
ATOM 684 O O . GLU A 1 81 ? 2.380 1.642 -22.175 1.00 62.09 81 GLU A O 1
ATOM 689 N N . SER A 1 82 ? 4.591 1.378 -22.343 1.00 72.19 82 S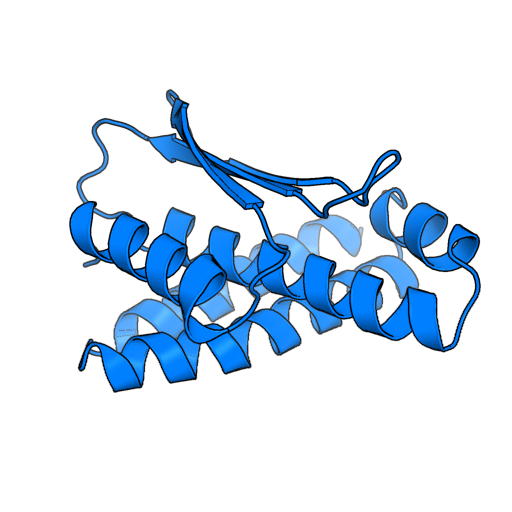ER A N 1
ATOM 690 C CA . SER A 1 82 ? 4.464 -0.051 -22.636 1.00 72.19 82 SER A CA 1
ATOM 691 C C . SER A 1 82 ? 4.236 -0.850 -21.347 1.00 72.19 82 SER A C 1
ATOM 693 O O . SER A 1 82 ? 4.911 -0.639 -20.338 1.00 72.19 82 SER A O 1
ATOM 695 N N . GLU A 1 83 ? 3.308 -1.811 -21.375 1.00 78.50 83 GLU A N 1
ATOM 696 C CA . GLU A 1 83 ? 3.093 -2.762 -20.269 1.00 78.50 83 GLU A CA 1
ATOM 697 C C . GLU A 1 83 ? 4.399 -3.467 -19.862 1.00 78.50 83 GLU A C 1
ATOM 699 O O . GLU A 1 83 ? 4.621 -3.754 -18.685 1.00 78.50 83 GLU A O 1
ATOM 704 N N . PHE A 1 84 ? 5.292 -3.686 -20.833 1.00 77.88 84 PHE A N 1
ATOM 705 C CA . PHE A 1 84 ? 6.610 -4.284 -20.641 1.00 77.88 84 PHE A CA 1
ATOM 706 C C . PHE A 1 84 ? 7.442 -3.536 -19.588 1.00 77.88 84 PHE A C 1
ATOM 708 O O . PHE A 1 84 ? 8.002 -4.173 -18.697 1.00 77.88 84 PHE A O 1
ATOM 715 N N . ASP A 1 85 ? 7.441 -2.200 -19.610 1.00 83.56 85 ASP A N 1
ATOM 716 C CA . ASP A 1 85 ? 8.220 -1.380 -18.673 1.00 83.56 85 ASP A CA 1
ATOM 717 C C . ASP A 1 85 ? 7.700 -1.500 -17.232 1.00 83.56 85 ASP A C 1
ATOM 719 O O . ASP A 1 85 ? 8.468 -1.446 -16.270 1.00 83.56 85 ASP A O 1
ATOM 723 N N . PHE A 1 86 ? 6.385 -1.678 -17.049 1.00 88.06 86 PHE A N 1
ATOM 724 C CA . PHE A 1 86 ? 5.821 -1.951 -15.725 1.00 88.06 86 PHE A CA 1
ATOM 725 C C . PHE A 1 86 ? 6.278 -3.318 -15.209 1.00 88.06 86 PHE A C 1
ATOM 727 O O . PHE A 1 86 ? 6.739 -3.421 -14.070 1.00 88.06 86 PHE A O 1
ATOM 734 N N . TYR A 1 87 ? 6.169 -4.359 -16.040 1.00 86.88 87 TYR A N 1
ATOM 735 C CA . TYR A 1 87 ? 6.568 -5.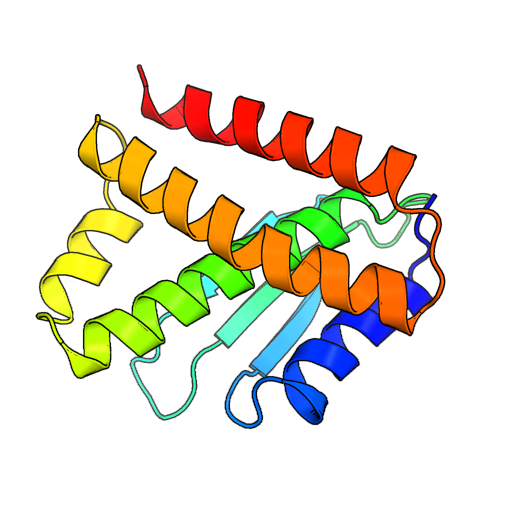715 -15.663 1.00 86.88 87 TYR A CA 1
ATOM 736 C C . TYR A 1 87 ? 8.064 -5.824 -15.372 1.00 86.88 87 TYR A C 1
ATOM 738 O O . TYR A 1 87 ? 8.450 -6.544 -14.450 1.00 86.88 87 TYR A O 1
ATOM 746 N N . GLU A 1 88 ? 8.905 -5.108 -16.112 1.00 89.75 88 GLU A N 1
ATOM 747 C CA . GLU A 1 88 ? 10.335 -5.062 -15.830 1.00 89.75 88 GLU A CA 1
ATOM 748 C C . GLU A 1 88 ? 10.595 -4.443 -14.450 1.00 89.75 88 GLU A C 1
ATOM 750 O O . GLU A 1 88 ? 11.271 -5.046 -13.618 1.00 89.75 88 GLU A O 1
ATOM 755 N N . LEU A 1 89 ? 10.002 -3.281 -14.160 1.00 91.06 89 LEU A N 1
ATOM 756 C CA . LEU A 1 89 ? 10.238 -2.558 -12.907 1.00 91.06 89 LEU A CA 1
ATOM 757 C C . LEU A 1 89 ? 9.636 -3.248 -11.676 1.00 91.06 89 LEU A C 1
ATOM 759 O O . LEU A 1 89 ? 10.262 -3.258 -10.612 1.00 91.06 89 LEU A O 1
ATOM 763 N N . ILE A 1 90 ? 8.447 -3.849 -11.782 1.00 90.12 90 ILE A N 1
ATOM 764 C CA . ILE A 1 90 ? 7.831 -4.532 -10.635 1.00 90.12 90 ILE A CA 1
ATOM 765 C C . ILE A 1 90 ? 8.622 -5.784 -10.233 1.00 90.12 90 ILE A C 1
ATOM 767 O O . ILE A 1 90 ? 8.773 -6.042 -9.039 1.00 90.12 90 ILE A O 1
ATOM 771 N N . ASN A 1 91 ? 9.206 -6.493 -11.206 1.00 89.19 91 ASN A N 1
ATOM 772 C CA . ASN A 1 91 ? 10.013 -7.695 -10.976 1.00 89.19 91 ASN A CA 1
ATOM 773 C C . ASN A 1 91 ? 11.505 -7.409 -10.757 1.00 89.19 91 ASN A C 1
ATOM 775 O O . ASN A 1 91 ? 12.260 -8.326 -10.443 1.00 89.19 91 ASN A O 1
ATOM 779 N N . LYS A 1 92 ? 11.956 -6.164 -10.931 1.00 91.56 92 LYS A N 1
ATOM 780 C CA . LYS A 1 92 ? 13.354 -5.799 -10.714 1.00 91.56 92 LYS A CA 1
ATOM 781 C C . LYS A 1 92 ? 13.710 -5.954 -9.241 1.00 91.56 92 LYS A C 1
ATOM 783 O O . LYS A 1 92 ? 13.091 -5.331 -8.382 1.00 91.56 92 LYS A O 1
ATOM 788 N N . ASP A 1 93 ? 14.753 -6.727 -8.961 1.00 91.12 93 ASP A N 1
ATOM 789 C CA . ASP A 1 93 ? 15.148 -7.007 -7.581 1.00 91.12 93 ASP A CA 1
ATOM 790 C C . ASP A 1 93 ? 15.593 -5.740 -6.842 1.00 91.12 93 ASP A C 1
ATOM 792 O O . ASP A 1 93 ? 15.266 -5.574 -5.670 1.00 91.12 93 ASP A O 1
ATOM 796 N N . LYS A 1 94 ? 16.379 -4.868 -7.499 1.00 93.75 94 LYS A N 1
ATOM 797 C CA . LYS A 1 94 ? 17.070 -3.718 -6.883 1.00 93.75 94 LYS A CA 1
ATOM 798 C C . LYS A 1 94 ? 17.460 -2.626 -7.890 1.00 93.75 94 LYS A C 1
ATOM 800 O O . LYS A 1 94 ? 17.330 -2.797 -9.101 1.00 93.75 94 LYS A O 1
ATOM 805 N N . GLY A 1 95 ? 18.012 -1.525 -7.379 1.00 94.56 95 GLY A N 1
ATOM 806 C CA . GLY A 1 95 ? 18.580 -0.423 -8.162 1.00 94.56 95 GLY A CA 1
ATOM 807 C C . GLY A 1 95 ? 17.756 0.861 -8.079 1.00 94.56 95 GLY A C 1
ATOM 808 O O . GLY A 1 95 ? 16.640 0.867 -7.563 1.00 94.56 95 GLY A O 1
ATOM 809 N N . GLU A 1 96 ? 18.311 1.961 -8.590 1.00 94.94 96 GLU A N 1
ATOM 810 C CA . GLU A 1 96 ? 17.700 3.297 -8.498 1.00 94.94 96 GLU A CA 1
ATOM 811 C C . GLU A 1 96 ? 16.298 3.344 -9.120 1.00 94.94 96 GLU A C 1
ATOM 813 O O . GLU A 1 96 ? 15.358 3.824 -8.493 1.00 94.94 96 GLU A O 1
ATOM 818 N N . GLU A 1 97 ? 16.123 2.752 -10.301 1.00 93.38 97 GLU A N 1
ATOM 819 C CA . GLU A 1 97 ? 14.822 2.683 -10.975 1.00 93.38 97 GLU A CA 1
ATOM 820 C C . GLU A 1 97 ? 13.779 1.909 -10.158 1.00 93.38 97 GLU A C 1
ATOM 822 O O . GLU A 1 97 ? 12.628 2.334 -10.078 1.00 93.38 97 GLU A O 1
ATOM 827 N N . LYS A 1 98 ? 14.179 0.817 -9.487 1.00 93.94 98 LYS A N 1
ATOM 828 C CA . LYS A 1 98 ? 13.293 0.070 -8.581 1.00 93.94 98 LYS A CA 1
ATOM 829 C C . LYS A 1 98 ? 12.913 0.922 -7.374 1.00 93.94 98 LYS A C 1
ATOM 831 O O . LYS A 1 98 ? 11.744 0.980 -7.014 1.00 93.94 98 LYS A O 1
ATOM 836 N N . VAL A 1 99 ? 13.874 1.627 -6.772 1.00 96.00 99 VAL A N 1
ATOM 837 C CA . VAL A 1 99 ? 13.604 2.539 -5.648 1.00 96.00 99 VAL A CA 1
ATOM 838 C C . VAL A 1 99 ? 12.615 3.632 -6.058 1.00 96.00 99 VAL A C 1
ATOM 840 O O . VAL A 1 99 ? 11.687 3.909 -5.302 1.00 96.00 99 VAL A O 1
ATOM 843 N N . LEU A 1 100 ? 12.774 4.230 -7.241 1.00 95.75 100 LEU A N 1
ATOM 844 C CA . LEU A 1 100 ? 11.860 5.254 -7.758 1.00 95.75 100 LEU A CA 1
ATOM 845 C C . LEU A 1 100 ? 10.465 4.690 -8.056 1.00 95.75 100 LEU A C 1
ATOM 847 O O . LEU A 1 100 ? 9.466 5.316 -7.698 1.00 95.75 100 LEU A O 1
ATOM 851 N N . PHE A 1 101 ? 10.394 3.500 -8.658 1.00 94.88 101 PHE A N 1
ATOM 852 C CA . PHE A 1 101 ? 9.139 2.793 -8.910 1.00 94.88 101 PHE A CA 1
ATOM 853 C C . PHE A 1 101 ? 8.377 2.529 -7.604 1.00 94.88 101 PHE A C 1
ATOM 855 O O . PHE A 1 101 ? 7.210 2.888 -7.471 1.00 94.88 101 PHE A O 1
ATOM 862 N N . GLU A 1 102 ? 9.050 1.983 -6.598 1.00 96.69 102 GLU A N 1
ATOM 863 C CA . GLU A 1 102 ? 8.456 1.688 -5.292 1.00 96.69 102 GLU A CA 1
ATOM 864 C C . GLU A 1 102 ? 8.070 2.969 -4.544 1.00 96.69 102 GLU A C 1
ATOM 866 O O . GLU A 1 102 ? 6.989 3.058 -3.961 1.00 96.69 102 GLU A O 1
ATOM 871 N N . LEU A 1 103 ? 8.919 4.002 -4.593 1.00 97.19 103 LEU A N 1
ATOM 872 C CA . LEU A 1 103 ? 8.650 5.313 -3.999 1.00 97.19 103 LEU A CA 1
ATOM 873 C C . LEU A 1 103 ? 7.341 5.899 -4.533 1.00 97.19 103 LEU A C 1
ATOM 875 O O . LEU A 1 103 ? 6.507 6.354 -3.747 1.00 97.19 103 LEU A O 1
ATOM 879 N N . GLN A 1 104 ? 7.147 5.838 -5.849 1.00 96.19 104 GLN A N 1
ATOM 880 C CA . GLN A 1 104 ? 5.936 6.321 -6.496 1.00 96.19 104 GLN A CA 1
ATOM 881 C C . GLN A 1 104 ? 4.697 5.526 -6.058 1.00 96.19 104 GLN A C 1
ATOM 883 O O . GLN A 1 104 ? 3.675 6.145 -5.759 1.00 96.19 104 GLN A O 1
ATOM 888 N N . ALA A 1 105 ? 4.778 4.194 -5.953 1.00 96.19 105 ALA A N 1
ATOM 889 C CA . ALA A 1 105 ? 3.678 3.378 -5.432 1.00 96.19 105 ALA A CA 1
ATOM 890 C C . ALA A 1 105 ? 3.299 3.795 -4.002 1.00 96.19 105 ALA A C 1
ATOM 892 O O . ALA A 1 105 ? 2.131 4.047 -3.701 1.00 96.19 105 ALA A O 1
ATOM 893 N N . TRP A 1 106 ? 4.292 3.954 -3.121 1.00 97.94 106 TRP A N 1
ATOM 894 C CA . TRP A 1 106 ? 4.073 4.430 -1.754 1.00 97.94 106 TRP A CA 1
ATOM 895 C C . TRP A 1 106 ? 3.421 5.821 -1.709 1.00 97.94 106 TRP A C 1
ATOM 897 O O . TRP A 1 106 ? 2.552 6.050 -0.865 1.00 97.94 106 TRP A O 1
ATOM 907 N N . ASP A 1 107 ? 3.810 6.744 -2.589 1.00 97.62 107 ASP A N 1
ATOM 908 C CA . ASP A 1 107 ? 3.249 8.101 -2.627 1.00 97.62 107 ASP A CA 1
ATOM 909 C C . ASP A 1 107 ? 1.827 8.139 -3.191 1.00 97.62 107 ASP A C 1
ATOM 911 O O . ASP A 1 107 ? 0.972 8.851 -2.661 1.00 97.62 107 ASP A O 1
ATOM 915 N N . TYR A 1 108 ? 1.530 7.322 -4.202 1.00 96.19 108 TYR A N 1
ATOM 916 C CA . TYR A 1 108 ? 0.163 7.139 -4.682 1.00 96.19 108 TYR A CA 1
ATOM 917 C C . TYR A 1 108 ? -0.732 6.550 -3.594 1.00 96.19 108 TYR A C 1
ATOM 919 O O . TYR A 1 108 ? -1.786 7.115 -3.303 1.00 96.19 108 TYR A O 1
ATOM 927 N N . GLY A 1 109 ? -0.285 5.483 -2.930 1.00 97.12 109 GLY A N 1
ATOM 928 C CA . GLY A 1 109 ? -1.014 4.873 -1.822 1.00 97.12 109 GLY A CA 1
ATOM 929 C C . GLY A 1 109 ? -1.300 5.839 -0.671 1.00 97.12 109 GLY A C 1
ATOM 930 O O . GLY A 1 109 ? -2.391 5.818 -0.100 1.00 97.12 109 GLY A O 1
ATOM 931 N N . LEU A 1 110 ? -0.356 6.739 -0.366 1.00 98.19 110 LEU A N 1
ATOM 932 C CA . LEU A 1 110 ? -0.489 7.711 0.719 1.00 98.19 110 LEU A CA 1
ATOM 933 C C . LEU A 1 110 ? -1.688 8.640 0.511 1.00 98.19 110 LEU A C 1
ATOM 935 O O . LEU A 1 110 ? -2.447 8.857 1.454 1.00 98.19 110 LEU A O 1
ATOM 939 N N . GLY A 1 111 ? -1.887 9.141 -0.712 1.00 96.69 111 GLY A N 1
ATOM 940 C CA . GLY A 1 111 ? -3.011 10.028 -1.020 1.00 96.69 111 GLY A CA 1
ATOM 941 C C . GLY A 1 111 ? -4.362 9.372 -0.723 1.00 96.69 111 GLY A C 1
ATOM 942 O O . GLY A 1 111 ? -5.206 9.955 -0.041 1.00 96.69 111 GLY A O 1
ATOM 943 N N . TYR A 1 112 ? -4.542 8.117 -1.144 1.00 97.56 112 TYR A N 1
ATOM 944 C CA . TYR A 1 112 ? -5.779 7.369 -0.895 1.00 97.56 112 TYR A CA 1
ATOM 945 C C . TYR A 1 112 ? -5.933 6.952 0.570 1.00 97.56 112 TYR A C 1
ATOM 947 O O . TYR A 1 112 ? -7.052 6.944 1.088 1.00 97.56 112 TYR A O 1
ATOM 955 N N . LEU A 1 113 ? -4.831 6.652 1.264 1.00 98.19 113 LEU A N 1
ATOM 956 C CA . LEU A 1 113 ? -4.856 6.381 2.699 1.00 98.19 113 LEU A CA 1
ATOM 957 C C . LEU A 1 113 ? -5.337 7.611 3.472 1.00 98.19 113 LEU A C 1
ATOM 959 O O . LEU A 1 113 ? -6.194 7.492 4.343 1.00 98.19 113 LEU A O 1
ATOM 963 N N . GLU A 1 114 ? -4.819 8.799 3.162 1.00 98.19 114 GLU A N 1
ATOM 964 C CA . GLU A 1 114 ? -5.242 10.033 3.825 1.00 98.19 114 GLU A CA 1
ATOM 965 C C . GLU A 1 114 ? -6.726 10.331 3.595 1.00 98.19 114 GLU A C 1
ATOM 967 O O . GLU A 1 114 ? -7.412 10.674 4.561 1.00 98.19 114 GLU A O 1
ATOM 972 N N . MET A 1 115 ? -7.223 10.122 2.369 1.00 97.81 115 MET A N 1
ATOM 973 C CA . MET A 1 115 ? -8.648 10.244 2.030 1.00 97.81 115 MET A CA 1
ATOM 974 C C . MET A 1 115 ? -9.516 9.276 2.840 1.00 97.81 115 MET A C 1
ATOM 976 O O . MET A 1 115 ? -10.532 9.678 3.408 1.00 97.81 115 MET A O 1
ATOM 980 N N . PHE A 1 116 ? -9.109 8.008 2.930 1.00 98.19 116 PHE A N 1
ATOM 981 C CA . PHE A 1 116 ? -9.818 7.003 3.720 1.00 98.19 116 PHE A CA 1
ATOM 982 C C . PHE A 1 116 ? -9.854 7.371 5.207 1.00 98.19 116 PHE A C 1
ATOM 984 O O . PHE A 1 116 ? -10.909 7.328 5.841 1.00 98.19 116 PHE A O 1
ATOM 991 N N . LEU A 1 117 ? -8.712 7.777 5.770 1.00 97.62 117 LEU A N 1
ATOM 992 C CA . LEU A 1 117 ? -8.625 8.151 7.180 1.00 97.62 117 LEU A CA 1
ATOM 993 C C . LEU A 1 117 ? -9.475 9.390 7.502 1.00 97.62 117 LEU A C 1
ATOM 995 O O . LEU A 1 117 ? -10.061 9.440 8.583 1.00 97.62 117 LEU A O 1
ATOM 999 N N . ASP A 1 118 ? -9.571 10.361 6.585 1.00 97.25 118 ASP A N 1
ATOM 1000 C CA . ASP A 1 118 ? -10.495 11.497 6.721 1.00 97.25 118 ASP A CA 1
ATOM 1001 C C . ASP A 1 118 ? -11.954 11.051 6.705 1.00 97.25 118 ASP A C 1
ATOM 1003 O O . ASP A 1 118 ? -12.726 11.438 7.586 1.00 97.25 118 ASP A O 1
ATOM 1007 N N . LYS A 1 119 ? -12.325 10.218 5.725 1.00 96.31 119 LYS A N 1
ATOM 1008 C CA . LYS A 1 119 ? -13.693 9.715 5.557 1.00 96.31 119 LYS A CA 1
ATOM 1009 C C . LYS A 1 119 ? -14.181 8.993 6.812 1.00 96.31 119 LYS A C 1
ATOM 1011 O O . LYS A 1 119 ? -15.261 9.298 7.319 1.00 96.31 119 LYS A O 1
ATOM 1016 N N . GLU A 1 120 ? -13.357 8.098 7.347 1.00 95.88 120 GLU A N 1
ATOM 1017 C CA . GLU A 1 120 ? -13.671 7.310 8.542 1.00 95.88 120 GLU A CA 1
ATOM 1018 C C . GLU A 1 120 ? -13.383 8.058 9.856 1.00 95.88 120 GLU A C 1
ATOM 1020 O O . GLU A 1 120 ? -13.568 7.507 10.943 1.00 95.88 120 GLU A O 1
ATOM 1025 N N . LYS A 1 121 ? -12.937 9.325 9.786 1.00 95.19 121 LYS A N 1
ATOM 1026 C CA . LYS A 1 121 ? -12.598 10.176 10.943 1.00 95.19 121 LYS A CA 1
ATOM 1027 C C . LYS A 1 121 ? -11.591 9.515 11.895 1.00 95.19 121 LYS A C 1
ATOM 1029 O O . LYS A 1 121 ? -11.663 9.667 13.117 1.00 95.19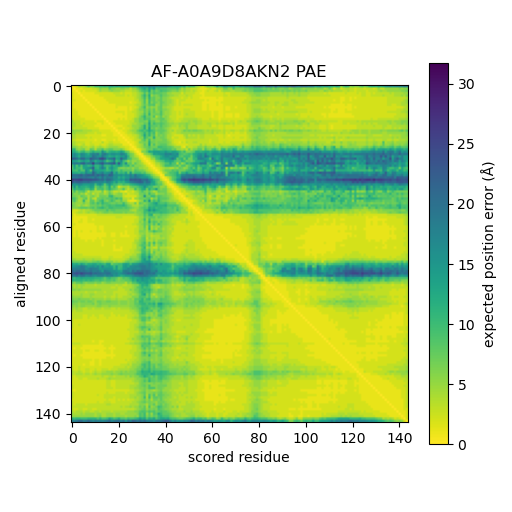 121 LYS A O 1
ATOM 1034 N N . ILE A 1 122 ? -10.639 8.772 11.338 1.00 95.00 122 ILE A N 1
ATOM 1035 C CA . ILE A 1 122 ? -9.599 8.066 12.086 1.00 95.00 122 ILE A CA 1
ATOM 1036 C C . ILE A 1 122 ? -8.458 9.035 12.407 1.00 95.00 122 ILE A C 1
ATOM 1038 O O . ILE A 1 122 ? -8.036 9.840 11.578 1.00 95.00 122 ILE A O 1
ATOM 1042 N N . ASN A 1 123 ? -7.894 8.936 13.615 1.00 92.44 123 ASN A N 1
ATOM 1043 C CA . ASN A 1 123 ? -6.709 9.713 13.975 1.00 92.44 123 ASN A CA 1
ATOM 1044 C C . ASN A 1 123 ? -5.506 9.313 13.102 1.00 92.44 123 ASN A C 1
ATOM 1046 O O . ASN A 1 123 ? -4.879 8.270 13.310 1.00 92.44 123 ASN A O 1
ATOM 1050 N N . LYS A 1 124 ? -5.157 10.195 12.161 1.00 94.94 124 LYS A N 1
ATOM 1051 C CA . LYS A 1 124 ? -4.107 9.974 11.166 1.00 94.94 124 LYS A CA 1
ATOM 1052 C C . LYS A 1 124 ? -2.706 9.842 11.741 1.00 94.94 124 LYS A C 1
ATOM 1054 O O . LYS A 1 124 ? -1.894 9.116 11.179 1.00 94.94 124 LYS A O 1
ATOM 1059 N N . LYS A 1 125 ? -2.396 10.528 12.847 1.00 94.56 125 LYS A N 1
ATOM 1060 C CA . LYS A 1 125 ? -1.006 10.738 13.286 1.00 94.56 125 LYS A CA 1
ATOM 1061 C C . LYS A 1 125 ? -0.238 9.422 13.432 1.00 94.56 125 LYS A C 1
ATOM 1063 O O . LYS A 1 125 ? 0.861 9.293 12.912 1.00 94.56 125 LYS A O 1
ATOM 1068 N N . GLN A 1 126 ? -0.824 8.439 14.114 1.00 92.94 126 GLN A N 1
ATOM 1069 C CA . GLN A 1 126 ? -0.164 7.148 14.340 1.00 92.94 126 GLN A CA 1
ATOM 1070 C C . GLN A 1 126 ? -0.055 6.313 13.058 1.00 92.94 126 GLN A C 1
ATOM 1072 O O . GLN A 1 126 ? 0.975 5.683 12.826 1.00 92.94 126 GLN A O 1
ATOM 1077 N N . VAL A 1 127 ? -1.098 6.320 12.225 1.00 96.12 127 VAL A N 1
ATOM 1078 C CA . VAL A 1 127 ? -1.141 5.534 10.985 1.00 96.12 127 VAL A CA 1
ATOM 1079 C C . VAL A 1 127 ? -0.125 6.070 9.978 1.00 96.12 127 VAL A C 1
ATOM 1081 O O . VAL A 1 127 ? 0.655 5.295 9.433 1.00 96.12 127 VAL A O 1
ATOM 1084 N N . LEU A 1 128 ? -0.057 7.392 9.796 1.00 97.56 128 LEU A N 1
ATOM 1085 C CA . LEU A 1 128 ? 0.872 8.025 8.858 1.00 97.56 128 LEU A CA 1
ATOM 1086 C C . LEU A 1 128 ? 2.337 7.876 9.285 1.00 97.56 128 LEU A C 1
ATOM 1088 O O . LEU A 1 128 ? 3.199 7.655 8.438 1.00 97.56 128 LEU A O 1
ATOM 1092 N N . GLU A 1 129 ? 2.639 7.926 10.585 1.00 96.81 129 GLU A N 1
ATOM 1093 C CA . GLU A 1 129 ? 3.996 7.641 11.072 1.00 96.81 129 GLU A CA 1
ATOM 1094 C C . GLU A 1 129 ? 4.400 6.179 10.823 1.00 96.81 129 GLU A C 1
ATOM 1096 O O . GLU A 1 129 ? 5.525 5.89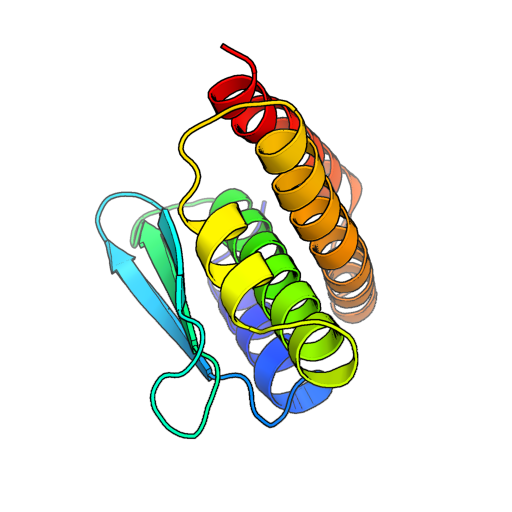7 10.391 1.00 96.81 129 GLU A O 1
ATOM 1101 N N . LYS A 1 130 ? 3.469 5.232 11.010 1.00 96.06 130 LYS A N 1
ATOM 1102 C CA . LYS A 1 130 ? 3.702 3.821 10.675 1.00 96.06 130 LYS A CA 1
ATOM 1103 C C . LYS A 1 130 ? 3.874 3.629 9.164 1.00 96.06 130 LYS A C 1
ATOM 1105 O O . LYS A 1 130 ? 4.785 2.907 8.768 1.00 96.06 130 LYS A O 1
ATOM 1110 N N . TYR A 1 131 ? 3.077 4.306 8.338 1.00 97.75 131 TYR A N 1
ATOM 1111 C CA . TYR A 1 131 ? 3.185 4.283 6.877 1.00 97.75 131 TYR A CA 1
ATOM 1112 C C . TYR A 1 131 ? 4.561 4.765 6.403 1.00 97.75 131 TYR A C 1
ATOM 1114 O O . TYR A 1 131 ? 5.261 4.040 5.701 1.00 97.75 131 TYR A O 1
ATOM 1122 N N . LYS A 1 132 ? 5.018 5.932 6.880 1.00 97.81 132 LYS A N 1
ATOM 1123 C CA . LYS A 1 132 ? 6.364 6.459 6.586 1.00 97.81 132 LYS A CA 1
ATOM 1124 C C . LYS A 1 132 ? 7.471 5.505 7.033 1.00 97.81 132 LYS A C 1
ATOM 1126 O O . LYS A 1 132 ? 8.452 5.309 6.319 1.00 97.81 132 LYS A O 1
ATOM 1131 N N . THR A 1 133 ? 7.319 4.899 8.212 1.00 97.38 133 THR A N 1
ATOM 1132 C CA . THR A 1 133 ? 8.288 3.927 8.734 1.00 97.38 133 THR A CA 1
ATOM 1133 C C . THR A 1 133 ? 8.383 2.695 7.834 1.00 97.38 133 THR A C 1
ATOM 1135 O O . THR A 1 133 ? 9.491 2.245 7.546 1.00 97.38 133 THR A O 1
ATOM 1138 N N . LEU A 1 134 ? 7.246 2.158 7.382 1.00 96.94 134 LEU A N 1
ATOM 1139 C CA . LEU A 1 134 ? 7.197 1.008 6.475 1.00 96.94 134 LEU A CA 1
ATOM 1140 C C . LEU A 1 134 ? 7.770 1.354 5.102 1.00 96.94 134 LEU A C 1
ATOM 1142 O O . LEU A 1 134 ? 8.675 0.654 4.658 1.00 96.94 134 LEU A O 1
ATOM 1146 N N . LYS A 1 135 ? 7.360 2.483 4.511 1.00 97.50 135 LYS A N 1
ATOM 1147 C CA . LYS A 1 135 ? 7.932 3.030 3.273 1.00 97.50 135 LYS A CA 1
ATOM 1148 C C . LYS A 1 135 ? 9.458 3.076 3.337 1.00 97.50 135 LYS A C 1
ATOM 1150 O O . LYS A 1 135 ? 10.139 2.482 2.510 1.00 97.50 135 LYS A O 1
ATOM 1155 N N . ASN A 1 136 ? 10.015 3.714 4.366 1.00 97.31 136 ASN A N 1
ATOM 1156 C CA . ASN A 1 136 ? 11.466 3.856 4.506 1.00 97.31 136 ASN A CA 1
ATOM 1157 C C . ASN A 1 136 ? 12.188 2.515 4.704 1.00 97.31 136 ASN A C 1
ATOM 1159 O O . ASN A 1 136 ? 13.327 2.367 4.268 1.00 97.31 136 ASN A O 1
ATOM 1163 N N . ARG A 1 137 ? 11.564 1.545 5.387 1.00 95.81 137 ARG A N 1
ATOM 1164 C CA . ARG A 1 137 ? 12.126 0.193 5.538 1.00 95.81 137 ARG A CA 1
ATOM 1165 C C . ARG A 1 137 ? 12.098 -0.568 4.217 1.00 95.81 137 ARG A C 1
ATOM 1167 O O . ARG A 1 137 ? 13.112 -1.162 3.875 1.00 95.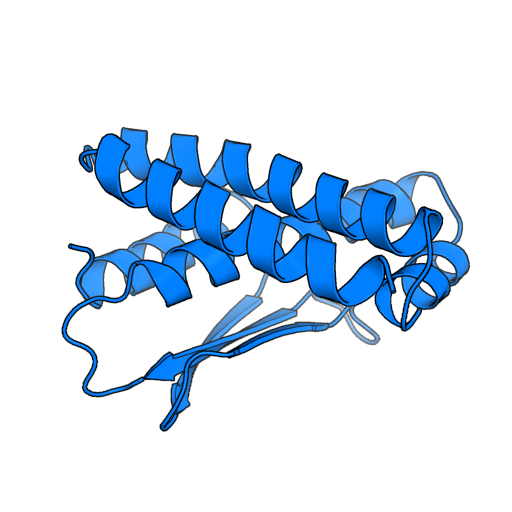81 137 ARG A O 1
ATOM 1174 N N . SER A 1 138 ? 10.984 -0.497 3.493 1.00 94.50 138 SER A N 1
ATOM 1175 C CA . SER A 1 138 ? 10.800 -1.120 2.183 1.00 94.50 138 SER A CA 1
ATOM 1176 C C . SER A 1 138 ? 11.798 -0.570 1.168 1.00 94.50 138 SER A C 1
ATOM 1178 O O . SER A 1 138 ? 12.537 -1.326 0.564 1.00 94.50 138 SER A O 1
ATOM 1180 N N . LEU A 1 139 ? 11.921 0.752 1.029 1.00 95.81 139 LEU A N 1
ATOM 1181 C CA . LEU A 1 139 ? 12.820 1.344 0.028 1.00 95.81 139 LEU A CA 1
ATOM 1182 C C . LEU A 1 139 ? 14.292 0.963 0.246 1.00 95.81 139 LEU A C 1
ATOM 1184 O O . LEU A 1 139 ? 15.026 0.750 -0.717 1.00 95.81 139 LEU A O 1
ATOM 1188 N N . LYS A 1 140 ? 14.713 0.798 1.508 1.00 95.19 140 LYS A N 1
ATOM 1189 C CA . LYS A 1 140 ? 16.074 0.360 1.848 1.00 95.19 140 LYS A CA 1
ATOM 1190 C C . LYS A 1 140 ? 16.404 -1.053 1.367 1.00 95.19 140 LYS A C 1
ATOM 1192 O O . LYS A 1 140 ? 17.585 -1.343 1.198 1.00 95.19 140 LYS A O 1
ATOM 1197 N N . THR A 1 141 ? 15.423 -1.934 1.152 1.00 93.75 141 THR A N 1
ATOM 1198 C CA . THR A 1 141 ? 15.707 -3.297 0.664 1.00 93.75 141 THR A CA 1
ATOM 1199 C C . THR A 1 141 ? 16.169 -3.302 -0.793 1.00 93.75 141 THR A C 1
ATOM 1201 O O . THR A 1 141 ? 16.874 -4.224 -1.198 1.00 93.75 141 THR A O 1
ATOM 1204 N N . TYR A 1 142 ? 15.836 -2.253 -1.551 1.00 90.69 142 TYR A N 1
ATOM 1205 C CA . TYR A 1 142 ? 16.141 -2.117 -2.977 1.00 90.69 142 TYR A CA 1
ATOM 1206 C C . TYR A 1 142 ? 17.404 -1.291 -3.268 1.00 90.69 142 TYR A C 1
ATOM 1208 O O . TYR A 1 142 ? 17.880 -1.282 -4.402 1.00 90.69 142 TYR A O 1
ATOM 1216 N N . SER A 1 143 ? 17.953 -0.595 -2.265 1.00 82.12 143 SER A N 1
ATOM 1217 C CA . SER A 1 143 ? 19.107 0.308 -2.421 1.00 82.12 143 SER A CA 1
ATOM 1218 C C . SER A 1 143 ? 20.486 -0.371 -2.326 1.00 82.12 143 SER A C 1
ATOM 1220 O O . SER A 1 143 ? 21.485 0.333 -2.447 1.00 82.12 143 SER A O 1
ATOM 1222 N N . ASN A 1 144 ? 20.555 -1.686 -2.067 1.00 70.75 144 ASN A N 1
ATOM 1223 C CA . ASN A 1 144 ? 21.805 -2.412 -1.766 1.00 70.75 144 ASN A CA 1
ATOM 1224 C C . ASN A 1 144 ? 22.366 -3.219 -2.933 1.00 70.75 144 ASN A C 1
ATOM 1226 O O . ASN A 1 144 ? 21.711 -4.225 -3.277 1.00 70.75 144 ASN A O 1
#

pLDDT: mean 87.84, std 11.61, range [50.28, 98.19]

Secondary structure (DSSP, 8-state):
---HHHHHHHHHIIIIII-TT-EEEEEEESS-EEEEE--SSSS-EEEEEEETT-S--HHHHHHHHHHHHHHHHHHHHHHHS-HHHHHHHHH--SSHHHHHHHHHHHHHHHHHHHHHHHHTT--HHHHHHHHHHHHHHHHHHH--